Protein AF-A0A0B7AWB4-F1 (afdb_monomer_lite)

Foldseek 3Di:
DDDDDPDPQDFPFPPDPCVVVVVVPPPDDDPVCVLVVVLVVLVVVVVVDPPVVLNVQLVVLVVVLVVLVVQCVVDDDPVSNVVSVVSNVVSSVSNVVSSVVSVVVVVCVVVDVPDPPPDPDDDDDDDDDDDDDDDDDPDDCCRVPVCPDPPDDDDGDGDGD

InterPro domains:
  IPR011072 HR1 rho-binding domain [SM00742] (49-112)
  IPR012966 Anillin homology domain [PF08174] (124-161)
  IPR051364 Cytokinesis and Rho signaling-related protein [PTHR21538] (32-161)

Secondary structure (DSSP, 8-state):
-----------------HHHHHHH--S-SHHHHHHHHHHHHHHHHHTT-S-HHHHHHHHHHHHHHHHHHHHHHH--SHHHHHHHHHHHHHHHHHHHHHHHHHHHHHHHHHH-S----SSS-PPPP---------------HHHHHS-SS------------

pLDDT: mean 70.58, std 21.71, range [29.22, 95.94]

Structure (mmCIF, N/CA/C/O backbone):
data_AF-A0A0B7AWB4-F1
#
_entry.id   AF-A0A0B7AWB4-F1
#
loop_
_atom_site.group_PDB
_atom_site.id
_atom_site.type_symbol
_atom_site.label_atom_id
_atom_site.label_alt_id
_atom_site.label_comp_id
_atom_site.label_asym_id
_atom_site.label_entity_id
_atom_site.label_seq_id
_atom_site.pdbx_PDB_ins_code
_atom_site.Cartn_x
_atom_site.Cartn_y
_atom_site.Cartn_z
_atom_site.occupancy
_atom_site.B_iso_or_equiv
_atom_site.auth_seq_id
_atom_site.auth_comp_id
_atom_site.auth_asym_id
_atom_site.auth_atom_id
_atom_site.pdbx_PDB_model_num
ATOM 1 N N . MET A 1 1 ? -39.153 -10.150 -3.116 1.00 35.91 1 MET A N 1
ATOM 2 C CA . MET A 1 1 ? -37.945 -10.257 -3.964 1.00 35.91 1 MET A CA 1
ATOM 3 C C . MET A 1 1 ? -36.858 -9.360 -3.382 1.00 35.91 1 MET A C 1
ATOM 5 O O . MET A 1 1 ? -37.003 -8.144 -3.422 1.00 35.91 1 MET A O 1
ATOM 9 N N . HIS A 1 2 ? -35.840 -9.947 -2.748 1.00 29.41 2 HIS A N 1
ATOM 10 C CA . HIS A 1 2 ? -34.772 -9.224 -2.046 1.00 29.41 2 HIS A CA 1
ATOM 11 C C . HIS A 1 2 ? -33.757 -8.634 -3.037 1.00 29.41 2 HIS A C 1
ATOM 13 O O . HIS A 1 2 ? -33.179 -9.358 -3.844 1.00 29.41 2 HIS A O 1
ATOM 19 N N . LYS A 1 3 ? -33.526 -7.318 -2.960 1.00 33.28 3 LYS A N 1
ATOM 20 C CA . LYS A 1 3 ? -32.429 -6.637 -3.660 1.00 33.28 3 LYS A CA 1
ATOM 21 C C . LYS A 1 3 ? -31.112 -6.977 -2.955 1.00 33.28 3 LYS A C 1
ATOM 23 O O . LYS A 1 3 ? -30.904 -6.573 -1.815 1.00 33.28 3 LYS A O 1
ATOM 28 N N . LEU A 1 4 ? -30.235 -7.715 -3.633 1.00 32.53 4 LEU A N 1
ATOM 29 C CA . LEU A 1 4 ? -28.847 -7.916 -3.216 1.00 32.53 4 LEU A CA 1
ATOM 30 C C . LEU A 1 4 ? -28.100 -6.581 -3.318 1.00 32.53 4 LEU A C 1
ATOM 32 O O . LEU A 1 4 ? -27.961 -6.007 -4.397 1.00 32.53 4 LEU A O 1
ATOM 36 N N . LEU A 1 5 ? -27.650 -6.076 -2.172 1.00 31.27 5 LEU A N 1
ATOM 37 C CA . LEU A 1 5 ? -26.836 -4.874 -2.065 1.00 31.27 5 LEU A CA 1
ATOM 38 C C . LEU A 1 5 ? -25.405 -5.216 -2.513 1.00 31.27 5 LEU A C 1
ATOM 40 O O . LEU A 1 5 ? -24.597 -5.724 -1.737 1.00 31.27 5 LEU A O 1
ATOM 44 N N . THR A 1 6 ? -25.085 -4.972 -3.782 1.00 30.92 6 THR A N 1
ATOM 45 C CA . THR A 1 6 ? -23.719 -5.102 -4.300 1.00 30.92 6 THR A CA 1
ATOM 46 C C . THR A 1 6 ? -22.831 -4.038 -3.649 1.00 30.92 6 THR A C 1
ATOM 48 O O . THR A 1 6 ? -22.861 -2.867 -4.035 1.00 30.92 6 THR A O 1
ATOM 51 N N . ARG A 1 7 ? -22.027 -4.426 -2.649 1.00 31.92 7 ARG A N 1
ATOM 52 C CA . ARG A 1 7 ? -20.908 -3.605 -2.164 1.00 31.92 7 ARG A CA 1
ATOM 53 C C . ARG A 1 7 ? -19.958 -3.358 -3.339 1.00 31.92 7 ARG A C 1
ATOM 55 O O . ARG A 1 7 ? -19.357 -4.289 -3.867 1.00 31.92 7 ARG A O 1
ATOM 62 N N . ARG A 1 8 ? -19.837 -2.098 -3.761 1.00 31.88 8 ARG A N 1
ATOM 63 C CA . ARG A 1 8 ? -18.816 -1.661 -4.719 1.00 31.88 8 ARG A CA 1
ATOM 64 C C . ARG A 1 8 ? -17.455 -1.738 -4.030 1.00 31.88 8 ARG A C 1
ATOM 66 O O . ARG A 1 8 ? -17.106 -0.842 -3.270 1.00 31.88 8 ARG A O 1
ATOM 73 N N . ASN A 1 9 ? -16.695 -2.796 -4.300 1.00 31.77 9 ASN A N 1
ATOM 74 C CA . ASN A 1 9 ? -15.262 -2.804 -4.028 1.00 31.77 9 ASN A CA 1
ATOM 75 C C . ASN A 1 9 ? -14.616 -1.773 -4.957 1.00 31.77 9 ASN A C 1
ATOM 77 O O . ASN A 1 9 ? -14.645 -1.911 -6.181 1.00 31.77 9 ASN A O 1
ATOM 81 N N . SER A 1 10 ? -14.086 -0.701 -4.377 1.00 33.41 10 SER A N 1
ATOM 82 C CA . SER A 1 10 ? -13.361 0.330 -5.108 1.00 33.41 10 SER A CA 1
ATOM 83 C C . SER A 1 10 ? -11.988 -0.215 -5.498 1.00 33.41 10 SER A C 1
ATOM 85 O O . SER A 1 10 ? -11.048 -0.170 -4.707 1.00 33.41 10 SER A O 1
ATOM 87 N N . VAL A 1 11 ? -11.860 -0.737 -6.716 1.00 35.78 11 VAL A N 1
ATOM 88 C CA . VAL A 1 11 ? -10.552 -1.012 -7.317 1.00 35.78 11 VAL A CA 1
ATOM 89 C C . VAL A 1 11 ? -9.974 0.326 -7.771 1.00 35.78 11 VAL A C 1
ATOM 91 O O . VAL A 1 11 ? -10.435 0.914 -8.748 1.00 35.78 11 VAL A O 1
ATOM 94 N N . SER A 1 12 ? -8.982 0.843 -7.046 1.00 34.59 12 SER A N 1
ATOM 95 C CA . SER A 1 12 ? -8.241 2.032 -7.475 1.00 34.59 12 SER A CA 1
ATOM 96 C C . SER A 1 12 ? -7.184 1.613 -8.497 1.00 34.59 12 SER A C 1
ATOM 98 O O . SER A 1 12 ? -6.058 1.266 -8.147 1.00 34.59 12 SER A O 1
ATOM 100 N N . VAL A 1 13 ? -7.560 1.598 -9.779 1.00 35.50 13 VAL A N 1
ATOM 101 C CA . VAL A 1 13 ? -6.606 1.445 -10.884 1.00 35.50 13 VAL A CA 1
ATOM 102 C C . VAL A 1 13 ? -5.938 2.800 -11.112 1.00 35.50 13 VAL A C 1
ATOM 104 O O . VAL A 1 13 ? -6.407 3.612 -11.908 1.00 35.50 13 VAL A O 1
ATOM 107 N N . LYS A 1 14 ? -4.833 3.071 -10.412 1.00 41.12 14 LYS A N 1
ATOM 108 C CA . LYS A 1 14 ? -3.957 4.197 -10.765 1.00 41.12 14 LYS A CA 1
ATOM 109 C C . LYS A 1 14 ? -3.130 3.805 -11.992 1.00 41.12 14 LYS A C 1
ATOM 111 O O . LYS A 1 14 ? -2.019 3.304 -11.875 1.00 41.12 14 LYS A O 1
ATOM 116 N N . SER A 1 15 ? -3.714 3.995 -13.175 1.00 37.47 15 SER A N 1
ATOM 117 C CA . SER A 1 15 ? -2.969 4.007 -14.436 1.00 37.47 15 SER A CA 1
ATOM 118 C C . SER A 1 15 ? -2.353 5.385 -14.587 1.00 37.47 15 SER A C 1
ATOM 120 O O . SER A 1 15 ? -3.064 6.341 -14.887 1.00 37.47 15 SER A O 1
ATOM 122 N N . THR A 1 16 ? -1.056 5.523 -14.354 1.00 43.81 16 THR A N 1
ATOM 123 C CA . THR A 1 16 ? -0.414 6.832 -14.455 1.00 43.81 16 THR A CA 1
ATOM 124 C C . THR A 1 16 ? 0.953 6.718 -15.106 1.00 43.81 16 THR A C 1
ATOM 126 O O . THR A 1 16 ? 1.751 5.831 -14.799 1.00 43.81 16 THR A O 1
ATOM 129 N N . LYS A 1 17 ? 1.206 7.670 -16.007 1.00 37.50 17 LYS A N 1
ATOM 130 C CA . LYS A 1 17 ? 2.483 8.023 -16.637 1.00 37.50 17 LYS A CA 1
ATOM 131 C C . LYS A 1 17 ? 3.511 8.520 -15.591 1.00 37.50 17 LYS A C 1
ATOM 133 O O . LYS A 1 17 ? 4.125 9.565 -15.744 1.00 37.50 17 LYS A O 1
ATOM 138 N N . LEU A 1 18 ? 3.696 7.773 -14.502 1.00 44.97 18 LEU A N 1
ATOM 139 C CA . LEU A 1 18 ? 4.409 8.199 -13.288 1.00 44.97 18 LEU A CA 1
ATOM 140 C C . LEU A 1 18 ? 5.924 8.343 -13.449 1.00 44.97 18 LEU A C 1
ATOM 142 O O . LEU A 1 18 ? 6.564 8.918 -12.577 1.00 44.97 18 LEU A O 1
ATOM 146 N N . ALA A 1 19 ? 6.515 7.818 -14.522 1.00 37.75 19 ALA A N 1
ATOM 147 C CA . ALA A 1 19 ? 7.965 7.867 -14.688 1.00 37.75 19 ALA A CA 1
ATOM 148 C C . ALA A 1 19 ? 8.479 9.253 -15.132 1.00 37.75 19 ALA A C 1
ATOM 150 O O . ALA A 1 19 ? 9.621 9.588 -14.826 1.00 37.75 19 ALA A O 1
ATOM 151 N N . GLU A 1 20 ? 7.649 10.063 -15.801 1.00 35.72 20 GLU A N 1
ATOM 152 C CA . GLU A 1 20 ? 7.999 11.438 -16.203 1.00 35.72 20 GLU A CA 1
ATOM 153 C C . GLU A 1 20 ? 7.465 12.473 -15.192 1.00 35.72 20 GLU A C 1
ATOM 155 O O . GLU A 1 20 ? 8.205 13.368 -14.782 1.00 35.72 20 GLU A O 1
ATOM 160 N N . ASP A 1 21 ? 6.262 12.270 -14.641 1.00 34.53 21 ASP A N 1
ATOM 161 C CA . ASP A 1 21 ? 5.678 13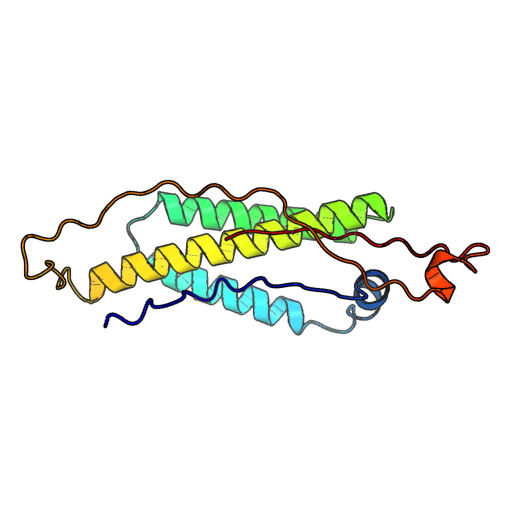.176 -13.634 1.00 34.53 21 ASP A CA 1
ATOM 162 C C . ASP A 1 21 ? 6.424 13.174 -12.284 1.00 34.53 21 ASP A C 1
ATOM 164 O O . ASP A 1 21 ? 6.422 14.180 -11.571 1.00 34.53 21 ASP A O 1
ATOM 168 N N . ALA A 1 22 ? 7.138 12.093 -11.942 1.00 40.59 22 ALA A N 1
ATOM 169 C CA . ALA A 1 22 ? 7.962 12.035 -10.729 1.00 40.59 22 ALA A CA 1
ATOM 170 C C . ALA A 1 22 ? 9.189 12.971 -10.770 1.00 40.59 22 ALA A C 1
ATOM 172 O O . ALA A 1 22 ? 9.796 13.221 -9.731 1.00 40.59 22 ALA A O 1
ATOM 173 N N . ARG A 1 23 ? 9.557 13.499 -11.948 1.00 39.16 23 ARG A N 1
ATOM 174 C CA . ARG A 1 23 ? 10.606 14.523 -12.101 1.00 39.16 23 ARG A CA 1
ATOM 175 C C . ARG A 1 23 ? 10.051 15.927 -12.351 1.00 39.16 23 ARG A C 1
ATOM 177 O O . ARG A 1 23 ? 10.762 16.887 -12.086 1.00 39.16 23 ARG A O 1
ATOM 184 N N . GLN A 1 24 ? 8.807 16.066 -12.824 1.00 35.19 24 GLN A N 1
ATOM 185 C CA . GLN A 1 24 ? 8.158 17.374 -13.005 1.00 35.19 24 GLN A CA 1
ATOM 186 C C . GLN A 1 24 ? 7.457 17.892 -11.734 1.00 35.19 24 GLN A C 1
ATOM 188 O O . GLN A 1 24 ? 7.301 19.100 -11.575 1.00 35.19 24 GLN A O 1
ATOM 193 N N . SER A 1 25 ? 7.082 17.017 -10.795 1.00 36.69 25 SER A N 1
ATOM 194 C CA . SER A 1 25 ? 6.509 17.399 -9.494 1.00 36.69 25 SER A CA 1
ATOM 195 C C . SER A 1 25 ? 7.583 17.676 -8.427 1.00 36.69 25 SER A C 1
ATOM 197 O O . SER A 1 25 ? 7.426 17.315 -7.263 1.00 36.69 25 SER A O 1
ATOM 199 N N . THR A 1 26 ? 8.694 18.309 -8.808 1.00 39.41 26 THR A N 1
ATOM 200 C CA . THR A 1 26 ? 9.679 18.878 -7.869 1.00 39.41 26 THR A CA 1
ATOM 201 C C . THR A 1 26 ? 9.630 20.405 -7.843 1.00 39.41 26 THR A C 1
ATOM 203 O O . THR A 1 26 ? 10.590 21.043 -7.424 1.00 39.41 26 THR A O 1
ATOM 206 N N . ASN A 1 27 ? 8.509 20.998 -8.262 1.00 29.22 27 ASN A N 1
ATOM 207 C CA . ASN A 1 27 ? 8.206 22.399 -7.992 1.00 29.22 27 ASN A CA 1
ATOM 208 C C . ASN A 1 27 ? 7.207 22.500 -6.831 1.00 29.22 27 ASN A C 1
ATOM 210 O O . ASN A 1 27 ? 5.997 22.459 -7.032 1.00 29.22 27 ASN A O 1
ATOM 214 N N . GLY A 1 28 ? 7.765 22.650 -5.628 1.00 35.50 28 GLY A N 1
ATOM 215 C CA . GLY A 1 28 ? 7.180 23.433 -4.537 1.00 35.50 28 GLY A CA 1
ATOM 216 C C . GLY A 1 28 ? 6.066 22.777 -3.723 1.00 35.50 28 GLY A C 1
ATOM 217 O O . GLY A 1 28 ? 4.887 22.973 -4.013 1.00 35.50 28 GLY A O 1
ATOM 218 N N . ASP A 1 29 ? 6.478 22.084 -2.657 1.00 42.12 29 ASP A N 1
ATOM 219 C CA . ASP A 1 29 ? 5.938 22.088 -1.281 1.00 42.12 29 ASP A CA 1
ATOM 220 C C . ASP A 1 29 ? 4.462 21.742 -0.999 1.00 42.12 29 ASP A C 1
ATOM 222 O O . ASP A 1 29 ? 4.128 21.324 0.101 1.00 42.12 29 ASP A O 1
ATOM 226 N N . SER A 1 30 ? 3.548 21.829 -1.952 1.00 33.56 30 SER A N 1
ATOM 227 C CA . SER A 1 30 ? 2.104 21.788 -1.686 1.00 33.56 30 SER A CA 1
ATOM 228 C C . SER A 1 30 ? 1.527 20.374 -1.512 1.00 33.56 30 SER A C 1
ATOM 230 O O . SER A 1 30 ? 0.563 20.190 -0.767 1.00 33.56 30 SER A O 1
ATOM 232 N N . CYS A 1 31 ? 2.120 19.356 -2.148 1.00 41.69 31 CYS A N 1
ATOM 233 C CA . CYS A 1 31 ? 1.611 17.977 -2.104 1.00 41.69 31 CYS A CA 1
ATOM 234 C C . CYS A 1 31 ? 2.073 17.191 -0.862 1.00 41.69 31 CYS A C 1
ATOM 236 O O . CYS A 1 31 ? 1.315 16.371 -0.347 1.00 41.69 31 CYS A O 1
ATOM 238 N N . SER A 1 32 ? 3.281 17.451 -0.348 1.00 47.72 32 SER A N 1
ATOM 239 C CA . SER A 1 32 ? 3.768 16.855 0.906 1.00 47.72 32 SER A CA 1
ATOM 240 C C . SER A 1 32 ? 3.049 17.448 2.114 1.00 47.72 32 SER A C 1
ATOM 242 O O . SER A 1 32 ? 2.586 16.700 2.969 1.00 47.72 32 SER A O 1
ATOM 244 N N . ILE A 1 33 ? 2.845 18.773 2.129 1.00 46.09 33 ILE A N 1
ATOM 245 C CA . ILE A 1 33 ? 2.159 19.478 3.221 1.00 46.09 33 ILE A CA 1
ATOM 246 C C . ILE A 1 33 ? 0.733 18.952 3.417 1.00 46.09 33 ILE A C 1
ATOM 248 O O . ILE A 1 33 ? 0.311 18.778 4.553 1.00 46.09 33 ILE A O 1
ATOM 252 N N . LEU A 1 34 ? -0.019 18.645 2.354 1.00 46.50 34 LEU A N 1
ATOM 253 C CA . LEU A 1 34 ? -1.394 18.147 2.495 1.00 46.50 34 LEU A CA 1
ATOM 254 C C . LEU A 1 34 ? -1.459 16.710 3.052 1.00 46.50 34 LEU A C 1
ATOM 256 O O . LEU A 1 34 ? -2.344 16.393 3.851 1.00 46.50 34 LEU A O 1
ATOM 260 N N . GLU A 1 35 ? -0.520 15.842 2.659 1.00 52.78 35 GLU A N 1
ATOM 261 C CA . GLU A 1 35 ? -0.398 14.485 3.211 1.00 52.78 35 GLU A CA 1
ATOM 262 C C . GLU A 1 35 ? 0.096 14.510 4.664 1.00 52.78 35 GLU A C 1
ATOM 264 O O . GLU A 1 35 ? -0.415 13.765 5.501 1.00 52.78 35 GLU A O 1
ATOM 269 N N . ASP A 1 36 ? 1.028 15.406 4.983 1.00 56.34 36 ASP A N 1
ATOM 270 C CA . ASP A 1 36 ? 1.593 15.562 6.323 1.00 56.34 36 ASP A CA 1
ATOM 271 C C . ASP A 1 36 ? 0.608 16.249 7.283 1.00 56.34 36 ASP A C 1
ATOM 273 O O . ASP A 1 36 ? 0.494 15.837 8.438 1.00 56.34 36 ASP A O 1
ATOM 277 N N . MET A 1 37 ? -0.196 17.207 6.803 1.00 55.75 37 MET A N 1
ATOM 278 C CA . MET A 1 37 ? -1.326 17.783 7.543 1.00 55.75 37 MET A CA 1
ATOM 279 C C . MET A 1 37 ? -2.394 16.726 7.828 1.00 55.75 37 MET A C 1
ATOM 281 O O . MET A 1 37 ? -2.878 16.647 8.956 1.00 55.75 37 MET A O 1
ATOM 285 N N . ASN A 1 38 ? -2.723 15.864 6.857 1.00 59.50 38 ASN A N 1
ATOM 286 C CA . ASN A 1 38 ? -3.604 14.721 7.103 1.00 59.50 38 ASN A CA 1
ATOM 287 C C . ASN A 1 38 ? -3.010 13.786 8.162 1.00 59.50 38 ASN A C 1
ATOM 289 O O . ASN A 1 38 ? -3.717 13.407 9.086 1.00 59.50 38 ASN A O 1
ATOM 293 N N . ILE A 1 39 ? -1.718 13.457 8.103 1.00 60.84 39 ILE A N 1
ATOM 294 C CA . ILE A 1 39 ? -1.072 12.602 9.112 1.00 60.84 39 ILE A CA 1
ATOM 295 C C . ILE A 1 39 ? -1.097 13.244 10.504 1.00 60.84 39 ILE A C 1
ATOM 297 O O . ILE A 1 39 ? -1.405 12.550 11.471 1.00 60.84 39 ILE A O 1
ATOM 301 N N . PHE A 1 40 ? -0.838 14.548 10.626 1.00 62.16 40 PHE A N 1
ATOM 302 C CA . PHE A 1 40 ? -0.897 15.263 11.906 1.00 62.16 40 PHE A CA 1
ATOM 303 C C . PHE A 1 40 ? -2.314 15.312 12.488 1.00 62.16 40 PHE A C 1
ATOM 305 O O . PHE A 1 40 ? -2.503 14.961 13.655 1.00 62.16 40 PHE A O 1
ATOM 312 N N . TYR A 1 41 ? -3.321 15.665 11.681 1.00 60.62 41 TYR A N 1
ATOM 313 C CA . TYR A 1 41 ? -4.726 15.618 12.101 1.00 60.62 41 TYR A CA 1
ATOM 314 C C . TYR A 1 41 ? -5.149 14.200 12.501 1.00 60.62 41 TYR A C 1
ATOM 316 O O . TYR A 1 41 ? -5.848 14.009 13.498 1.00 60.62 41 TYR A O 1
ATOM 324 N N . LEU A 1 42 ? -4.683 13.187 11.770 1.00 57.12 42 LEU A N 1
ATOM 325 C CA . LEU A 1 42 ? -4.979 11.788 12.056 1.00 57.12 42 LEU A CA 1
ATOM 326 C C . LEU A 1 42 ? -4.286 11.296 13.337 1.00 57.12 42 LEU A C 1
ATOM 328 O O . LEU A 1 42 ? -4.919 10.584 14.111 1.00 57.12 42 LEU A O 1
ATOM 332 N N . ARG A 1 43 ? -3.048 11.729 13.622 1.00 60.47 43 ARG A N 1
ATOM 333 C CA . ARG A 1 43 ? -2.321 11.440 14.875 1.00 60.47 43 ARG A CA 1
ATOM 334 C C . ARG A 1 43 ? -3.000 12.087 16.086 1.00 60.47 43 ARG A C 1
ATOM 336 O O . ARG A 1 43 ? -3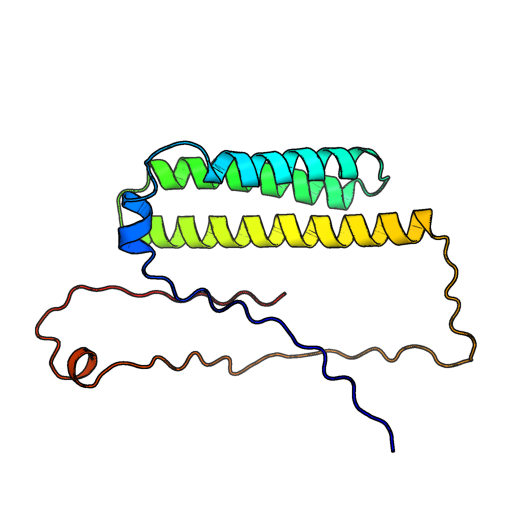.132 11.454 17.128 1.00 60.47 43 ARG A O 1
ATOM 343 N N . GLN A 1 44 ? -3.514 13.307 15.927 1.00 61.84 44 GLN A N 1
ATOM 344 C CA . GLN A 1 44 ? -4.258 14.014 16.973 1.00 61.84 44 GLN A CA 1
ATOM 345 C C . GLN A 1 44 ? -5.592 13.324 17.316 1.00 61.84 44 GLN A C 1
ATOM 347 O O . GLN A 1 44 ? -5.980 13.278 18.483 1.00 61.84 44 GLN A O 1
ATOM 352 N N . LEU A 1 45 ? -6.284 12.737 16.329 1.00 55.88 45 LEU A N 1
ATOM 353 C CA . LEU A 1 45 ? -7.484 11.917 16.565 1.00 55.88 45 LEU A CA 1
ATOM 354 C C . LEU A 1 45 ? -7.170 10.609 17.305 1.00 55.88 45 LEU A C 1
ATOM 356 O O . LEU A 1 45 ? -8.015 10.103 18.053 1.00 55.88 45 LEU A O 1
ATOM 360 N N . ALA A 1 46 ? -5.966 10.095 17.073 1.00 53.72 46 ALA A N 1
ATOM 361 C CA . ALA A 1 46 ? -5.429 8.840 17.563 1.00 53.72 46 ALA A CA 1
ATOM 362 C C . ALA A 1 46 ? -5.037 8.868 19.049 1.00 53.72 46 ALA A C 1
ATOM 364 O O . ALA A 1 46 ? -5.294 7.908 19.776 1.00 53.72 46 ALA A O 1
ATOM 365 N N . SER A 1 47 ? -4.509 9.998 19.521 1.00 56.44 47 SER A N 1
ATOM 366 C CA . SER A 1 47 ? -4.055 10.192 20.905 1.00 56.44 47 SER A CA 1
ATOM 367 C C . SER A 1 47 ? -5.136 10.019 21.983 1.00 56.44 47 SER A C 1
ATOM 369 O O . SER A 1 47 ? -4.801 9.963 23.161 1.00 56.44 47 SER A O 1
ATOM 371 N N . SER A 1 48 ? -6.424 9.935 21.622 1.00 55.28 48 SER A N 1
ATOM 372 C CA . SER A 1 48 ? -7.525 9.771 22.586 1.00 55.28 48 SER A CA 1
ATOM 373 C C . SER A 1 48 ? -8.048 8.333 22.722 1.00 55.28 48 SER A C 1
ATOM 375 O O . SER A 1 48 ? -9.097 8.150 23.336 1.00 55.28 48 SER A O 1
ATOM 377 N N . VAL A 1 49 ? -7.393 7.330 22.123 1.00 56.75 49 VAL A N 1
ATOM 378 C CA . VAL A 1 49 ? -7.907 5.947 22.056 1.00 56.75 49 VAL A CA 1
ATOM 379 C C . VAL A 1 49 ? -7.008 4.990 22.847 1.00 56.75 49 VAL A C 1
ATOM 381 O O . VAL A 1 49 ? -5.788 5.028 22.715 1.00 56.75 49 VAL A O 1
ATOM 384 N N . LYS A 1 50 ? -7.609 4.077 23.625 1.00 61.50 50 LYS A N 1
ATOM 385 C CA . LYS A 1 50 ? -6.907 3.004 24.367 1.00 61.50 50 LYS A CA 1
ATOM 386 C C . LYS A 1 50 ? -6.322 1.898 23.471 1.00 61.50 50 LYS A C 1
ATOM 388 O O . LYS A 1 50 ? -5.669 0.986 23.973 1.00 61.50 50 LYS A O 1
ATOM 393 N N . ASP A 1 51 ? -6.532 1.964 22.156 1.00 70.50 51 ASP A N 1
ATOM 394 C CA . ASP A 1 51 ? -6.047 0.974 21.188 1.00 70.50 51 ASP A CA 1
ATOM 395 C C . ASP A 1 51 ? -4.561 1.171 20.857 1.00 70.50 51 ASP A C 1
ATOM 397 O O . ASP A 1 51 ? -4.156 1.488 19.733 1.00 70.50 51 ASP A O 1
ATOM 401 N N . HIS A 1 52 ? -3.718 0.957 21.870 1.00 77.75 52 HIS A N 1
ATOM 402 C CA . HIS A 1 52 ? -2.263 1.090 21.787 1.00 77.75 52 HIS A CA 1
ATOM 403 C C . HIS A 1 52 ? -1.646 0.228 20.674 1.00 77.75 52 HIS A C 1
ATOM 405 O O . HIS A 1 52 ? -0.638 0.609 20.083 1.00 77.75 52 HIS A O 1
ATOM 411 N N . VAL A 1 53 ? -2.268 -0.907 20.334 1.00 87.31 53 VAL A N 1
ATOM 412 C CA . VAL A 1 53 ? -1.794 -1.795 19.263 1.00 87.31 53 VAL A CA 1
ATOM 413 C C . VAL A 1 53 ? -1.950 -1.147 17.887 1.00 87.31 53 VAL A C 1
ATOM 415 O O . VAL A 1 53 ? -1.025 -1.198 17.074 1.00 87.31 53 VAL A O 1
ATOM 418 N N . LEU A 1 54 ? -3.106 -0.537 17.603 1.00 86.31 54 LEU A N 1
ATOM 419 C CA . LEU A 1 54 ? -3.367 0.080 16.302 1.00 86.31 54 LEU A CA 1
ATOM 420 C C . LEU A 1 54 ? -2.581 1.386 16.144 1.00 86.31 54 LEU A C 1
ATOM 422 O O . LEU A 1 54 ? -2.020 1.626 15.075 1.00 86.31 54 LEU A O 1
ATOM 426 N N . GLN A 1 55 ? -2.439 2.153 17.231 1.00 84.94 55 GLN A N 1
ATOM 427 C CA . GLN A 1 55 ? -1.541 3.312 17.289 1.00 84.94 55 GLN A CA 1
ATOM 428 C C . GLN A 1 55 ? -0.096 2.948 16.972 1.00 84.94 55 GLN A C 1
ATOM 430 O O . GLN A 1 55 ? 0.528 3.552 16.104 1.00 84.94 55 GLN A O 1
ATOM 435 N N . HIS A 1 56 ? 0.427 1.903 17.613 1.00 91.00 56 HIS A N 1
ATOM 436 C CA . HIS A 1 56 ? 1.795 1.467 17.375 1.00 91.00 56 HIS A CA 1
ATOM 437 C C . HIS A 1 56 ? 2.014 1.025 15.917 1.00 91.00 56 HIS A C 1
ATOM 439 O O . HIS A 1 56 ? 3.054 1.316 15.327 1.00 91.00 56 HIS A O 1
ATOM 445 N N . LYS A 1 57 ? 1.026 0.355 15.300 1.00 92.81 57 LYS A N 1
ATOM 446 C CA . LYS A 1 57 ? 1.073 -0.004 13.869 1.00 92.81 57 LYS A CA 1
ATOM 447 C C . LYS A 1 57 ? 1.111 1.231 12.968 1.00 92.81 57 LYS A C 1
ATOM 449 O O . LYS A 1 57 ? 1.882 1.252 12.012 1.00 92.81 57 LYS A O 1
ATOM 454 N N . ILE A 1 58 ? 0.313 2.250 13.277 1.00 90.50 58 ILE A N 1
ATOM 455 C CA . ILE A 1 58 ? 0.314 3.535 12.571 1.00 90.50 58 ILE A CA 1
ATOM 456 C C . ILE A 1 58 ? 1.681 4.212 12.684 1.00 90.50 58 ILE A C 1
ATOM 458 O O . ILE A 1 58 ? 2.273 4.561 11.666 1.00 90.50 58 ILE A O 1
ATOM 462 N N . ASP A 1 59 ? 2.197 4.372 13.902 1.00 90.94 59 ASP A N 1
ATOM 463 C CA . ASP A 1 59 ? 3.472 5.048 14.149 1.00 90.94 59 ASP A CA 1
ATOM 464 C C . ASP A 1 59 ? 4.637 4.331 13.464 1.00 90.94 59 ASP A C 1
ATOM 466 O O . ASP A 1 59 ? 5.531 4.973 12.906 1.00 90.94 59 ASP A O 1
ATOM 470 N N . HIS A 1 60 ? 4.618 2.996 13.475 1.00 94.25 60 HIS A N 1
ATOM 471 C CA . HIS A 1 60 ? 5.578 2.188 12.738 1.00 94.25 60 HIS A CA 1
ATOM 472 C C . HIS A 1 60 ? 5.498 2.462 11.230 1.00 94.25 60 HIS A C 1
ATOM 474 O O . HIS A 1 60 ? 6.520 2.743 10.609 1.00 94.25 60 HIS A O 1
ATOM 480 N N . GLU A 1 61 ? 4.304 2.436 10.632 1.00 94.38 61 GLU A N 1
ATOM 481 C CA . GLU A 1 61 ? 4.146 2.712 9.199 1.00 94.38 61 GLU A CA 1
ATOM 482 C C . GLU A 1 61 ? 4.522 4.157 8.826 1.00 94.38 61 GLU A C 1
ATOM 484 O O . GLU A 1 61 ? 5.115 4.368 7.773 1.00 94.38 61 GLU A O 1
ATOM 489 N N . ILE A 1 62 ? 4.276 5.150 9.688 1.00 91.75 62 ILE A N 1
ATOM 490 C CA . ILE A 1 62 ? 4.741 6.533 9.469 1.00 91.75 62 ILE A CA 1
ATOM 491 C C . ILE A 1 62 ? 6.274 6.575 9.404 1.00 91.75 62 ILE A C 1
ATOM 493 O O . ILE A 1 62 ? 6.837 7.113 8.450 1.00 91.75 62 ILE A O 1
ATOM 497 N N . LYS A 1 63 ? 6.963 5.935 10.357 1.00 94.31 63 LYS A N 1
ATOM 498 C CA . LYS A 1 63 ? 8.434 5.844 10.344 1.00 94.31 63 LYS A CA 1
ATOM 499 C C . LYS A 1 63 ? 8.951 5.108 9.104 1.00 94.31 63 LYS A C 1
ATOM 501 O O . LYS A 1 63 ? 9.955 5.516 8.518 1.00 94.31 63 LYS A O 1
ATOM 506 N N . MET A 1 64 ? 8.255 4.054 8.668 1.00 95.81 64 MET A N 1
ATOM 507 C CA . MET A 1 64 ? 8.579 3.353 7.422 1.00 95.81 64 MET A CA 1
ATOM 508 C C . MET A 1 64 ? 8.420 4.272 6.206 1.00 95.81 64 MET A C 1
ATOM 510 O O . MET A 1 64 ? 9.329 4.325 5.380 1.00 95.81 6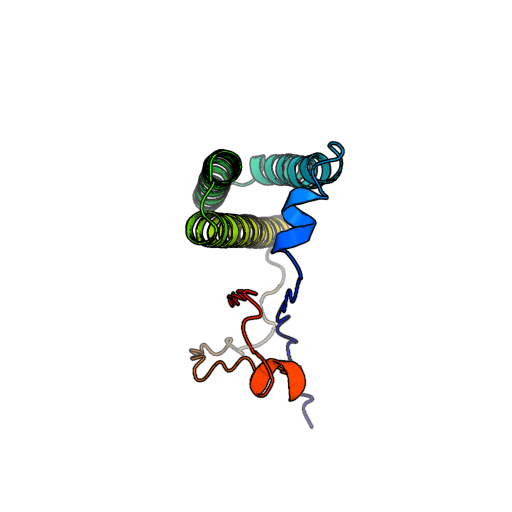4 MET A O 1
ATOM 514 N N . ARG A 1 65 ? 7.327 5.045 6.116 1.00 94.62 65 ARG A N 1
ATOM 515 C CA . ARG A 1 65 ? 7.082 6.025 5.040 1.00 94.62 65 ARG A CA 1
ATOM 516 C C . ARG A 1 65 ? 8.237 7.012 4.928 1.00 94.62 65 ARG A C 1
ATOM 518 O O . ARG A 1 65 ? 8.748 7.223 3.834 1.00 94.62 65 ARG A O 1
ATOM 525 N N . GLU A 1 66 ? 8.679 7.570 6.052 1.00 92.62 66 GLU A N 1
ATOM 526 C CA . GLU A 1 66 ? 9.806 8.507 6.100 1.00 92.62 66 GLU A CA 1
ATOM 527 C C . GLU A 1 66 ? 11.116 7.869 5.612 1.00 92.62 66 GLU A C 1
ATOM 529 O O . GLU A 1 66 ? 11.863 8.474 4.840 1.00 92.62 66 GLU A O 1
ATOM 534 N N . GLY A 1 67 ? 11.402 6.633 6.037 1.00 94.56 67 GLY A N 1
ATOM 535 C CA . GLY A 1 67 ? 12.570 5.882 5.573 1.00 94.56 67 GLY A CA 1
ATOM 536 C C . GLY A 1 67 ? 12.533 5.609 4.068 1.00 94.56 67 GLY A C 1
ATOM 537 O O . GLY A 1 67 ? 13.528 5.818 3.374 1.00 94.56 67 GLY A O 1
ATOM 538 N N . ILE A 1 68 ? 11.371 5.206 3.553 1.00 95.94 68 ILE A N 1
ATOM 539 C CA . ILE A 1 68 ? 11.144 4.945 2.128 1.00 95.94 68 ILE A CA 1
ATOM 540 C C . ILE A 1 68 ? 11.261 6.240 1.314 1.00 95.94 68 ILE A C 1
ATOM 542 O O . ILE A 1 68 ? 11.886 6.230 0.258 1.00 95.94 68 ILE A O 1
ATOM 546 N N . ALA A 1 69 ? 10.731 7.361 1.808 1.00 91.69 69 ALA A N 1
ATOM 547 C CA . ALA A 1 69 ? 10.854 8.661 1.151 1.00 91.69 69 ALA A CA 1
ATOM 548 C C . ALA A 1 69 ? 12.327 9.082 1.013 1.00 91.69 69 ALA A C 1
ATOM 550 O O . ALA A 1 69 ? 12.758 9.489 -0.066 1.00 91.69 69 ALA A O 1
ATOM 551 N N . ARG A 1 70 ? 13.136 8.892 2.065 1.00 94.19 70 ARG A N 1
ATOM 552 C CA . ARG A 1 70 ? 14.592 9.110 1.995 1.00 94.19 70 ARG A CA 1
ATOM 553 C C . ARG A 1 70 ? 15.272 8.187 0.989 1.00 94.19 70 ARG A C 1
ATOM 555 O O . ARG A 1 70 ? 16.103 8.649 0.2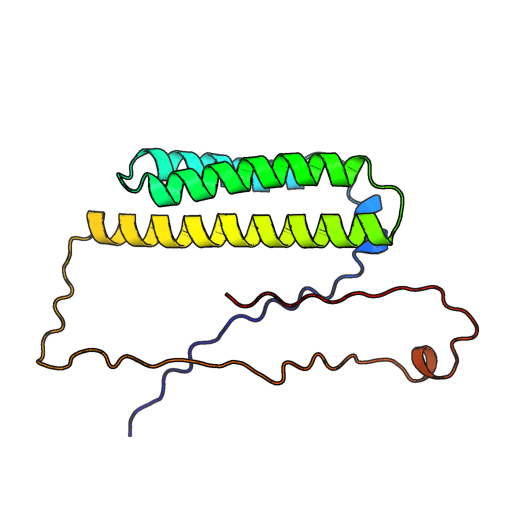10 1.00 94.19 70 ARG A O 1
ATOM 562 N N . LEU A 1 71 ? 14.893 6.909 0.964 1.00 95.19 71 LEU A N 1
ATOM 563 C CA . LEU A 1 71 ? 15.412 5.947 -0.007 1.00 95.19 71 LEU A CA 1
ATOM 564 C C . LEU A 1 71 ? 15.040 6.327 -1.451 1.00 95.19 71 LEU A C 1
ATOM 566 O O . LEU A 1 71 ? 15.851 6.158 -2.361 1.00 95.19 71 LEU A O 1
ATOM 570 N N . LEU A 1 72 ? 13.844 6.879 -1.668 1.00 93.12 72 LEU A N 1
ATOM 571 C CA . LEU A 1 72 ? 13.373 7.303 -2.987 1.00 93.12 72 LEU A CA 1
ATOM 572 C C . LEU A 1 72 ? 14.219 8.453 -3.530 1.00 93.12 72 LEU A C 1
ATOM 574 O O . LEU A 1 72 ? 14.627 8.405 -4.687 1.00 93.12 72 LEU A O 1
ATOM 578 N N . MET A 1 73 ? 14.549 9.428 -2.680 1.00 92.56 73 MET A N 1
ATOM 579 C CA . MET A 1 73 ? 15.394 10.566 -3.058 1.00 92.56 73 MET A CA 1
ATOM 580 C C . MET A 1 73 ? 16.797 10.145 -3.514 1.00 92.56 73 MET A C 1
ATOM 582 O O . MET A 1 73 ? 17.365 10.765 -4.409 1.00 92.56 73 MET A O 1
ATOM 586 N N . VAL A 1 74 ? 17.367 9.092 -2.918 1.00 95.31 74 VAL A N 1
ATOM 587 C CA . VAL A 1 74 ? 18.719 8.610 -3.265 1.00 95.31 74 VAL A CA 1
ATOM 588 C C . VAL A 1 74 ? 18.726 7.554 -4.375 1.00 95.31 74 VAL A C 1
ATOM 590 O O . VAL A 1 74 ? 19.794 7.188 -4.871 1.00 95.31 74 VAL A O 1
ATOM 593 N N . SER A 1 75 ? 17.556 7.053 -4.780 1.00 92.31 75 SER A N 1
ATOM 594 C CA . SER A 1 75 ? 17.432 5.997 -5.786 1.00 92.31 75 SER A CA 1
ATOM 595 C C . SER A 1 75 ? 17.728 6.531 -7.188 1.00 92.31 75 SER A C 1
ATOM 597 O O . SER A 1 75 ? 17.092 7.466 -7.663 1.00 92.31 75 SER A O 1
ATOM 599 N N . LYS A 1 76 ? 18.683 5.903 -7.886 1.00 91.56 76 LYS A N 1
ATOM 600 C CA . LYS A 1 76 ? 19.113 6.319 -9.239 1.00 91.56 76 LYS A CA 1
ATOM 601 C C . LYS A 1 76 ? 18.676 5.350 -10.333 1.00 91.56 76 LYS A C 1
ATOM 603 O O . LYS A 1 76 ? 18.479 5.752 -11.478 1.00 91.56 76 LYS A O 1
ATOM 608 N N . HIS A 1 77 ? 18.531 4.071 -9.992 1.00 91.88 77 HIS A N 1
ATOM 609 C CA . HIS A 1 77 ? 18.210 3.031 -10.962 1.00 91.88 77 HIS A CA 1
ATOM 610 C C . HIS A 1 77 ? 16.691 2.855 -11.106 1.00 91.88 77 HIS A C 1
ATOM 612 O O . HIS A 1 77 ? 16.007 2.725 -10.090 1.00 91.88 77 HIS A O 1
ATOM 618 N N . PRO A 1 78 ? 16.148 2.752 -12.335 1.00 88.12 78 PRO A N 1
ATOM 619 C CA . PRO A 1 78 ? 14.703 2.637 -12.554 1.00 88.12 78 PRO A CA 1
ATOM 620 C C . PRO A 1 78 ? 14.031 1.481 -11.799 1.00 88.12 78 PRO A C 1
ATOM 622 O O . PRO A 1 78 ? 12.933 1.645 -11.281 1.00 88.12 78 PRO A O 1
ATOM 625 N N . ALA A 1 79 ? 14.700 0.328 -11.687 1.00 89.06 79 ALA A N 1
ATOM 626 C CA . ALA A 1 79 ? 14.178 -0.820 -10.940 1.00 89.06 79 ALA A CA 1
ATOM 627 C C . ALA A 1 79 ? 14.096 -0.554 -9.425 1.00 89.06 79 ALA A C 1
ATOM 629 O O . ALA A 1 79 ? 13.136 -0.960 -8.779 1.00 89.06 79 ALA A O 1
ATOM 630 N N . GLN A 1 80 ? 15.073 0.169 -8.867 1.00 92.69 80 GLN A N 1
ATOM 631 C CA . GLN A 1 80 ? 15.061 0.563 -7.456 1.00 92.69 80 GLN A CA 1
ATOM 632 C C . GLN A 1 80 ? 13.953 1.581 -7.197 1.00 92.69 80 GLN A C 1
ATOM 634 O O . GLN A 1 80 ? 13.145 1.384 -6.299 1.00 92.69 80 GLN A O 1
ATOM 639 N N . ILE A 1 81 ? 13.864 2.623 -8.030 1.00 92.75 81 ILE A N 1
ATOM 640 C CA . ILE A 1 81 ? 12.819 3.652 -7.927 1.00 92.75 81 ILE A CA 1
ATOM 641 C C . ILE A 1 81 ? 11.432 3.005 -7.948 1.00 92.75 81 ILE A C 1
ATOM 643 O O . ILE A 1 81 ? 10.575 3.359 -7.140 1.00 92.75 81 ILE A O 1
ATOM 647 N N . LEU A 1 82 ? 11.221 2.030 -8.834 1.00 92.44 82 LEU A N 1
ATOM 648 C CA . LEU A 1 82 ? 9.962 1.306 -8.946 1.00 92.44 82 LEU A CA 1
ATOM 649 C C . LEU A 1 82 ? 9.586 0.577 -7.647 1.00 92.44 82 LEU A C 1
ATOM 651 O O . LEU A 1 82 ? 8.480 0.755 -7.137 1.00 92.44 82 LEU A O 1
ATOM 655 N N . GLU A 1 83 ? 10.506 -0.215 -7.099 1.00 93.69 83 GLU A N 1
ATOM 656 C CA . GLU A 1 83 ? 10.284 -0.963 -5.858 1.00 93.69 83 GLU A CA 1
ATOM 657 C C . GLU A 1 83 ? 10.058 -0.036 -4.660 1.00 93.69 83 GLU A C 1
ATOM 659 O O . GLU A 1 83 ? 9.146 -0.249 -3.858 1.00 93.69 83 GLU A O 1
ATOM 664 N N . VAL A 1 84 ? 10.835 1.043 -4.568 1.00 95.81 84 VAL A N 1
ATOM 665 C CA . VAL A 1 84 ? 10.698 2.039 -3.503 1.00 95.81 84 VAL A CA 1
ATOM 666 C C . VAL A 1 84 ? 9.351 2.758 -3.604 1.00 95.81 84 VAL A C 1
ATOM 668 O O . VAL A 1 84 ? 8.661 2.914 -2.598 1.00 95.81 84 VAL A O 1
ATOM 671 N N . THR A 1 85 ? 8.918 3.116 -4.815 1.00 92.94 85 THR A N 1
ATOM 672 C CA . THR A 1 85 ? 7.611 3.749 -5.057 1.00 92.94 85 THR A CA 1
ATOM 673 C C . THR A 1 85 ? 6.455 2.809 -4.711 1.00 92.94 85 THR A C 1
ATOM 675 O O . THR A 1 85 ? 5.491 3.227 -4.067 1.00 92.94 85 THR A O 1
ATOM 678 N N . LYS A 1 86 ? 6.553 1.521 -5.075 1.00 94.25 86 LYS A N 1
ATOM 679 C CA . LYS A 1 86 ? 5.579 0.489 -4.681 1.00 94.25 86 LYS A CA 1
ATOM 680 C C . LYS A 1 86 ? 5.453 0.408 -3.160 1.00 94.25 86 LYS A C 1
ATOM 682 O O . LYS A 1 86 ? 4.341 0.383 -2.633 1.00 94.25 86 LYS A O 1
ATOM 687 N N . ASN A 1 87 ? 6.583 0.397 -2.456 1.00 94.69 87 ASN A N 1
ATOM 688 C CA . ASN A 1 87 ? 6.605 0.340 -0.997 1.00 94.69 87 ASN A CA 1
ATOM 689 C C . ASN A 1 87 ? 6.008 1.606 -0.371 1.00 94.69 87 ASN A C 1
ATOM 691 O O . ASN A 1 87 ? 5.213 1.492 0.560 1.00 94.69 87 ASN A O 1
ATOM 695 N N . LEU A 1 88 ? 6.303 2.789 -0.923 1.00 93.44 88 LEU A N 1
ATOM 696 C CA . LEU A 1 88 ? 5.732 4.058 -0.465 1.00 93.44 88 LEU A CA 1
ATOM 697 C C . LEU A 1 88 ? 4.203 4.050 -0.578 1.00 93.44 88 LEU A C 1
ATOM 699 O O . LEU A 1 88 ? 3.499 4.350 0.386 1.00 93.44 88 LEU A O 1
ATOM 703 N N . LEU A 1 89 ? 3.684 3.627 -1.735 1.00 91.69 89 LEU A N 1
ATOM 704 C CA . LEU A 1 89 ? 2.247 3.484 -1.961 1.00 91.69 89 LEU A CA 1
ATOM 705 C C . LEU A 1 89 ? 1.621 2.472 -0.991 1.00 91.69 89 LEU A C 1
ATOM 707 O O . LEU A 1 89 ? 0.572 2.745 -0.407 1.00 91.69 89 LEU A O 1
ATOM 711 N N . SER A 1 90 ? 2.264 1.317 -0.799 1.00 92.62 90 SER A N 1
ATOM 712 C CA . SER A 1 90 ? 1.778 0.281 0.112 1.00 92.62 90 SER A CA 1
ATOM 713 C C . SER A 1 90 ? 1.702 0.777 1.555 1.00 92.62 90 SER A C 1
ATOM 715 O O . SER A 1 90 ? 0.709 0.506 2.228 1.00 92.62 90 SER A O 1
ATOM 717 N N . THR A 1 91 ? 2.720 1.491 2.038 1.00 93.44 91 THR A N 1
ATOM 718 C CA . THR A 1 91 ? 2.730 2.051 3.395 1.00 93.44 91 THR A CA 1
ATOM 719 C C . THR A 1 91 ? 1.659 3.129 3.556 1.00 93.44 91 THR A C 1
ATOM 721 O O . THR A 1 91 ? 0.910 3.083 4.529 1.00 93.44 91 THR A O 1
ATOM 724 N N . ASN A 1 92 ? 1.474 4.017 2.572 1.00 90.25 92 ASN A N 1
ATOM 725 C CA . ASN A 1 92 ? 0.386 5.003 2.603 1.00 90.25 92 ASN A CA 1
ATOM 726 C C . ASN A 1 92 ? -0.991 4.327 2.735 1.00 90.25 92 ASN A C 1
ATOM 728 O O . ASN A 1 92 ? -1.810 4.729 3.562 1.00 90.25 92 ASN A O 1
ATOM 732 N N . ILE A 1 93 ? -1.240 3.259 1.970 1.00 90.12 93 ILE A N 1
ATOM 733 C CA . ILE A 1 93 ? -2.502 2.507 2.049 1.00 90.12 93 ILE A CA 1
ATOM 734 C C . ILE A 1 93 ? -2.680 1.853 3.426 1.00 90.12 93 ILE A C 1
ATOM 736 O O . ILE A 1 93 ? -3.790 1.867 3.961 1.00 90.12 93 ILE A O 1
ATOM 740 N N . ARG A 1 94 ? -1.614 1.305 4.026 1.00 92.94 94 ARG A N 1
ATOM 741 C CA . ARG A 1 94 ? -1.669 0.716 5.377 1.00 92.94 94 ARG A CA 1
ATOM 742 C C . ARG A 1 94 ? -1.973 1.755 6.451 1.00 92.94 94 ARG A C 1
ATOM 744 O O . ARG A 1 94 ? -2.843 1.498 7.278 1.00 92.94 94 ARG A O 1
ATOM 751 N N . ILE A 1 95 ? -1.330 2.927 6.409 1.00 90.50 95 ILE A N 1
ATOM 752 C CA . ILE A 1 95 ? -1.614 4.036 7.338 1.00 90.50 95 ILE A CA 1
ATOM 753 C C . ILE A 1 95 ? -3.098 4.395 7.267 1.00 90.50 95 ILE A C 1
ATOM 755 O O . ILE A 1 95 ? -3.778 4.392 8.291 1.00 90.50 95 ILE A O 1
ATOM 759 N N . LEU A 1 96 ? -3.625 4.621 6.060 1.00 87.56 96 LEU A N 1
ATOM 760 C CA . LEU A 1 96 ? -5.043 4.931 5.866 1.00 87.56 96 LEU A CA 1
ATOM 761 C C . LEU A 1 96 ? -5.947 3.802 6.371 1.00 87.56 96 LEU A C 1
ATOM 763 O O . LEU A 1 96 ? -6.950 4.067 7.024 1.00 87.56 96 LEU A O 1
ATOM 767 N N . ALA A 1 97 ? -5.588 2.541 6.117 1.00 88.81 97 ALA A N 1
ATOM 768 C CA . ALA A 1 97 ? -6.357 1.390 6.570 1.00 88.81 97 ALA A CA 1
ATOM 769 C C . ALA A 1 97 ? -6.462 1.302 8.095 1.00 88.81 97 ALA A C 1
ATOM 771 O O . ALA A 1 97 ? -7.564 1.120 8.612 1.00 88.81 97 ALA A O 1
ATOM 772 N N . TYR A 1 98 ? -5.335 1.438 8.793 1.00 90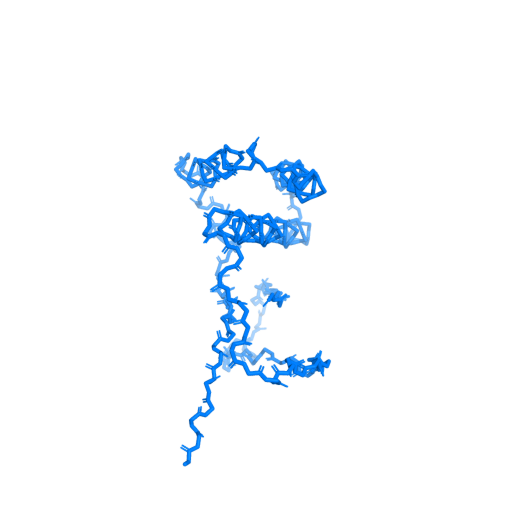.12 98 TYR A N 1
ATOM 773 C CA . TYR A 1 98 ? -5.299 1.418 10.251 1.00 90.12 98 TYR A CA 1
ATOM 774 C C . TYR A 1 98 ? -6.024 2.625 10.844 1.00 90.12 98 TYR A C 1
ATOM 776 O O . TYR A 1 98 ? -6.777 2.470 11.799 1.00 90.12 98 TYR A O 1
ATOM 784 N N . MET A 1 99 ? -5.878 3.803 10.238 1.00 84.31 99 MET A N 1
ATOM 785 C CA . MET A 1 99 ? -6.593 5.005 10.661 1.00 84.31 99 MET A CA 1
ATOM 786 C C . MET A 1 99 ? -8.108 4.878 10.498 1.00 84.31 99 MET A C 1
ATOM 788 O O . MET A 1 99 ? -8.845 5.226 11.416 1.00 84.31 99 MET A O 1
ATOM 792 N N . SER A 1 100 ? -8.591 4.357 9.366 1.00 85.25 100 SER A N 1
ATOM 793 C CA . SER A 1 100 ? -10.028 4.137 9.163 1.00 85.25 100 SER A CA 1
ATOM 794 C C . SER A 1 100 ? -10.606 3.167 10.193 1.00 85.25 100 SER A C 1
ATOM 796 O O . SER A 1 100 ? -11.701 3.396 10.700 1.00 85.25 100 SER A O 1
ATOM 798 N N . GLU A 1 101 ? -9.872 2.104 10.530 1.00 87.12 101 GLU A N 1
ATOM 799 C CA . GLU A 1 101 ? -10.312 1.152 11.552 1.00 87.12 101 GLU A CA 1
ATOM 800 C C . GLU A 1 101 ? -10.332 1.785 12.946 1.00 87.12 101 GLU A C 1
ATOM 802 O O . GLU A 1 101 ? -11.301 1.644 13.687 1.00 87.12 101 GLU A O 1
ATOM 807 N N . LEU A 1 102 ? -9.310 2.569 13.275 1.00 84.50 102 LEU A N 1
ATOM 808 C CA . LEU A 1 102 ? -9.238 3.300 14.532 1.00 84.50 102 LEU A CA 1
ATOM 809 C C . LEU A 1 102 ? -10.397 4.299 14.682 1.00 84.50 102 LEU A C 1
ATOM 811 O O . LEU A 1 102 ? -11.024 4.382 15.738 1.00 84.50 102 LEU A O 1
ATOM 815 N N . GLN A 1 103 ? -10.706 5.043 13.617 1.00 81.62 103 GLN A N 1
ATOM 816 C CA . GLN A 1 103 ? -11.845 5.960 13.581 1.00 81.62 103 GLN A CA 1
ATOM 817 C C . GLN A 1 103 ? -13.172 5.216 13.757 1.00 81.62 103 GLN A C 1
ATOM 819 O O . GLN A 1 103 ? -14.044 5.700 14.477 1.00 81.62 103 GLN A O 1
ATOM 824 N N . ARG A 1 104 ? -13.320 4.029 13.152 1.00 83.69 104 ARG A N 1
ATOM 825 C CA . ARG A 1 104 ? -14.503 3.173 13.314 1.00 83.69 104 ARG A CA 1
ATOM 826 C C . ARG A 1 104 ? -14.684 2.730 14.767 1.00 83.69 104 ARG A C 1
ATOM 828 O O . ARG A 1 104 ? -15.796 2.806 15.281 1.00 83.69 104 ARG A O 1
ATOM 835 N N . LEU A 1 105 ? -13.611 2.297 15.429 1.00 83.19 105 LEU A N 1
ATOM 836 C CA . LEU A 1 105 ? -13.645 1.888 16.837 1.00 83.19 105 LEU A CA 1
ATOM 837 C C . LEU A 1 105 ? -14.018 3.059 17.754 1.00 83.19 105 LEU A C 1
ATOM 839 O O . LEU A 1 105 ? -14.898 2.919 18.599 1.00 83.19 105 LEU A O 1
ATOM 843 N N . LYS A 1 106 ? -13.448 4.244 17.510 1.00 78.62 106 LYS A N 1
ATOM 844 C CA . LYS A 1 106 ? -13.800 5.470 18.238 1.00 78.62 106 LYS A CA 1
ATOM 845 C C . LYS A 1 106 ? -15.260 5.879 18.032 1.00 78.62 106 LYS A C 1
ATOM 847 O O . LYS A 1 106 ? -15.927 6.284 18.977 1.00 78.62 106 LYS A O 1
ATOM 852 N N . ALA A 1 107 ? -15.768 5.772 16.804 1.00 80.94 107 ALA A N 1
ATOM 853 C CA . ALA A 1 107 ? -17.167 6.067 16.512 1.00 80.94 107 ALA A CA 1
ATOM 854 C C . ALA A 1 107 ? -18.117 5.129 17.275 1.00 80.94 107 ALA A C 1
ATOM 856 O O . ALA A 1 107 ? -19.136 5.592 17.777 1.00 80.94 107 ALA A O 1
ATOM 857 N N . LEU A 1 108 ? -17.767 3.844 17.413 1.00 80.44 108 LEU A N 1
ATOM 858 C CA . LEU A 1 108 ? -18.537 2.887 18.215 1.00 80.44 108 LEU A CA 1
ATOM 859 C C . LEU A 1 108 ? -18.488 3.194 19.716 1.00 80.44 108 LEU A C 1
ATOM 861 O O . LEU A 1 108 ? -19.510 3.091 20.387 1.00 80.44 108 LEU A O 1
ATOM 865 N N . GLU A 1 109 ? -17.327 3.602 20.232 1.00 77.44 109 GLU A N 1
ATOM 866 C CA . GLU A 1 109 ? -17.184 4.016 21.632 1.00 77.44 109 GLU A CA 1
ATOM 867 C C . GLU A 1 109 ? -18.053 5.247 21.947 1.00 77.44 109 GLU A C 1
ATOM 869 O O . GLU A 1 109 ? -18.751 5.266 22.958 1.00 77.44 109 GLU A O 1
ATOM 874 N N . ILE A 1 110 ? -18.061 6.251 21.060 1.00 77.44 110 ILE A N 1
ATOM 875 C CA . ILE A 1 110 ? -18.808 7.507 21.250 1.00 77.44 110 ILE A CA 1
ATOM 876 C C . ILE A 1 110 ? -20.318 7.322 21.060 1.00 77.44 110 ILE A C 1
ATOM 878 O O . ILE A 1 110 ? -21.102 7.882 21.823 1.00 77.44 110 ILE A O 1
ATOM 882 N N . LEU A 1 111 ? -20.744 6.568 20.041 1.00 76.19 111 LEU A N 1
ATOM 883 C CA . LEU A 1 111 ? -22.168 6.371 19.735 1.00 76.19 111 LEU A CA 1
ATOM 884 C C . LEU A 1 111 ? -22.854 5.404 20.724 1.00 76.19 111 LEU A C 1
ATOM 886 O O . LEU A 1 111 ? -24.077 5.258 20.701 1.00 76.19 111 LEU A O 1
ATOM 890 N N . GLY A 1 112 ? -22.075 4.750 21.595 1.00 63.28 112 GLY A N 1
ATOM 891 C CA . GLY A 1 112 ? -22.530 3.659 22.449 1.00 63.28 112 GLY A CA 1
ATOM 892 C C . GLY A 1 112 ? -22.886 2.415 21.628 1.00 63.28 112 GLY A C 1
ATOM 893 O O . GLY A 1 112 ? -23.316 2.508 20.480 1.00 63.28 112 GLY A O 1
ATOM 894 N N . ASN A 1 113 ? -22.726 1.225 22.213 1.00 58.56 113 ASN A N 1
ATOM 895 C CA . ASN A 1 113 ? -23.084 -0.065 21.602 1.00 58.56 113 ASN A CA 1
ATOM 896 C C . ASN A 1 113 ? -24.613 -0.207 21.390 1.00 58.56 113 ASN A C 1
ATOM 898 O O . ASN A 1 113 ? -25.263 -1.037 22.016 1.00 58.56 113 ASN A O 1
ATOM 902 N N . SER A 1 114 ? -25.213 0.606 20.525 1.00 54.91 114 SER A N 1
ATOM 903 C CA . SER A 1 114 ? -26.664 0.715 20.330 1.00 54.91 114 SER A CA 1
ATOM 904 C C . SER A 1 114 ? -27.162 0.008 19.068 1.00 54.91 114 SER A C 1
ATOM 906 O O . SER A 1 114 ? -28.156 0.403 18.469 1.00 54.91 114 SER A O 1
ATOM 908 N N . ILE A 1 115 ? -26.499 -1.078 18.666 1.00 56.66 115 ILE A N 1
ATOM 909 C CA . ILE A 1 115 ? -27.056 -2.022 17.693 1.00 56.66 115 ILE A CA 1
ATOM 910 C C . ILE A 1 115 ? -26.851 -3.429 18.249 1.00 56.66 115 ILE A C 1
ATOM 912 O O . ILE A 1 115 ? -25.974 -4.179 17.827 1.00 56.66 115 ILE A O 1
ATOM 916 N N . SER A 1 116 ? -27.669 -3.774 19.243 1.00 54.84 116 SER A N 1
ATOM 917 C CA . SER A 1 116 ? -28.073 -5.169 19.390 1.00 54.84 116 SER A CA 1
ATOM 918 C C . SER A 1 116 ? -28.905 -5.487 18.147 1.00 54.84 116 SER A C 1
ATOM 920 O O . SER A 1 116 ? -29.847 -4.739 17.880 1.00 54.84 116 SER A O 1
ATOM 922 N N . PRO A 1 117 ? -28.580 -6.512 17.345 1.00 56.78 117 PRO A N 1
ATOM 923 C CA . PRO A 1 117 ? -29.487 -6.936 16.292 1.00 56.78 117 PRO A CA 1
ATOM 924 C C . PRO A 1 117 ? -30.802 -7.335 16.970 1.00 56.78 117 PRO A C 1
ATOM 926 O O . PRO A 1 117 ? -30.859 -8.309 17.718 1.00 56.78 117 PRO A O 1
ATOM 929 N N . GLU A 1 118 ? -31.850 -6.532 16.788 1.00 52.47 118 GLU A N 1
ATOM 930 C CA . GLU A 1 118 ? -33.201 -6.918 17.177 1.00 52.47 118 GLU A CA 1
ATOM 931 C C . GLU A 1 118 ? -33.607 -8.110 16.303 1.00 52.47 118 GLU A C 1
ATOM 933 O O . GLU A 1 118 ? -33.981 -7.968 15.140 1.00 52.47 118 GLU A O 1
ATOM 938 N N . GLY A 1 119 ? -33.446 -9.309 16.861 1.00 59.75 119 GLY A N 1
ATOM 939 C CA . GLY A 1 119 ? -33.795 -10.578 16.233 1.00 59.75 119 GLY A CA 1
ATOM 940 C C . GLY A 1 119 ? -32.684 -11.620 16.348 1.00 59.75 119 GLY A C 1
ATOM 941 O O . GLY A 1 119 ? -31.503 -11.313 16.222 1.00 59.75 119 GLY A O 1
ATOM 942 N N . ASN A 1 120 ? -33.073 -12.886 16.524 1.00 61.56 120 ASN A N 1
ATOM 943 C CA . ASN A 1 120 ? -32.197 -14.066 16.633 1.00 61.56 120 ASN A CA 1
ATOM 944 C C . ASN A 1 120 ? -31.348 -14.373 15.369 1.00 61.56 120 ASN A C 1
ATOM 946 O O . ASN A 1 120 ? -30.897 -15.503 15.187 1.00 61.56 120 ASN A O 1
ATOM 950 N N . GLN A 1 121 ? -31.142 -13.416 14.460 1.00 67.25 121 GLN A N 1
ATOM 951 C CA . GLN A 1 121 ? -30.299 -13.596 13.279 1.00 67.25 121 GLN A CA 1
ATOM 952 C C . GLN A 1 121 ? -28.844 -13.283 13.626 1.00 67.25 121 GLN A C 1
ATOM 954 O O . GLN A 1 121 ? -28.416 -12.132 13.663 1.00 67.25 121 GLN A O 1
ATOM 959 N N . LEU A 1 122 ? -28.073 -14.341 13.865 1.00 74.25 122 LEU A N 1
ATOM 960 C CA . LEU A 1 122 ? -26.622 -14.253 13.961 1.00 74.25 122 LEU A CA 1
ATOM 961 C C . LEU A 1 122 ? -26.036 -13.999 12.560 1.00 74.25 122 LEU A C 1
ATOM 963 O O . LEU A 1 122 ? -26.445 -14.667 11.604 1.00 74.25 122 LEU A O 1
ATOM 967 N N . PRO A 1 123 ? -25.081 -13.066 12.399 1.00 81.12 123 PRO A N 1
ATOM 968 C CA . PRO A 1 123 ? -24.396 -12.883 11.126 1.00 81.12 123 PRO A CA 1
ATOM 969 C C . PRO A 1 123 ? -23.674 -14.176 10.725 1.00 81.12 123 PRO A C 1
ATOM 971 O O . PRO A 1 123 ? -22.956 -14.771 11.530 1.00 81.12 123 PRO A O 1
ATOM 974 N N . CYS A 1 124 ? -23.848 -14.617 9.476 1.00 84.31 124 CYS A N 1
ATOM 975 C CA . CYS A 1 124 ? -23.122 -15.776 8.967 1.00 84.31 124 CYS A CA 1
ATOM 976 C C . CYS A 1 124 ? -21.658 -15.412 8.695 1.00 84.31 124 CYS A C 1
ATOM 978 O O . CYS A 1 124 ? -21.357 -14.393 8.066 1.00 84.31 124 CYS A O 1
ATOM 980 N N . THR A 1 125 ? -20.740 -16.266 9.135 1.00 89.94 125 THR A N 1
ATOM 981 C CA . THR A 1 125 ? -19.324 -16.164 8.792 1.00 89.94 125 THR A CA 1
ATOM 982 C C . THR A 1 125 ? -19.071 -16.875 7.464 1.00 89.94 125 THR A C 1
ATOM 984 O O . THR A 1 125 ? -19.612 -17.945 7.197 1.00 89.94 125 THR A O 1
ATOM 987 N N . ALA A 1 126 ? -18.261 -16.265 6.603 1.00 92.50 126 ALA A N 1
ATOM 988 C CA . ALA A 1 126 ? -17.848 -16.858 5.338 1.00 92.50 126 ALA A CA 1
ATOM 989 C C . ALA A 1 126 ? -16.400 -16.470 5.037 1.00 92.50 126 ALA A C 1
ATOM 991 O O . ALA A 1 126 ? -15.949 -15.383 5.401 1.00 92.50 126 ALA A O 1
ATOM 992 N N . GLN A 1 127 ? -15.683 -17.357 4.354 1.00 94.44 127 GLN A N 1
ATOM 993 C CA . GLN A 1 127 ? -14.349 -17.084 3.837 1.00 94.44 127 GLN A CA 1
ATOM 994 C C . GLN A 1 127 ? -14.451 -16.699 2.362 1.00 94.44 127 GLN A C 1
ATOM 996 O O . GLN A 1 127 ? -15.172 -17.333 1.595 1.00 94.44 127 GLN A O 1
ATOM 1001 N N . VAL A 1 128 ? -13.717 -15.661 1.964 1.00 94.00 128 VAL A N 1
ATOM 1002 C CA . VAL A 1 128 ? -13.654 -15.204 0.573 1.00 94.00 128 VAL A CA 1
ATOM 1003 C C . VAL A 1 128 ? -12.256 -15.478 0.033 1.00 94.00 128 VAL A C 1
ATOM 1005 O O . VAL A 1 128 ? -11.270 -15.019 0.607 1.00 94.00 128 VAL A O 1
ATOM 1008 N N . SER A 1 129 ? -12.171 -16.211 -1.076 1.00 95.25 129 SER A N 1
ATOM 1009 C CA . SER A 1 129 ? -10.945 -16.383 -1.858 1.00 95.25 129 SER A CA 1
ATOM 1010 C C . SER A 1 129 ? -11.023 -15.562 -3.140 1.00 95.25 129 SER A C 1
ATOM 1012 O O . SER A 1 129 ? -12.037 -15.598 -3.835 1.00 95.25 129 SER A O 1
ATOM 1014 N N . VAL A 1 130 ? -9.945 -14.856 -3.475 1.00 94.12 130 VAL A N 1
ATOM 1015 C CA . VAL A 1 130 ? -9.827 -14.098 -4.726 1.00 94.12 130 VAL A CA 1
ATOM 1016 C C . VAL A 1 130 ? -8.666 -14.677 -5.532 1.00 94.12 130 VAL A C 1
ATOM 1018 O O . VAL A 1 130 ? -7.520 -14.599 -5.095 1.00 94.12 130 VAL A O 1
ATOM 1021 N N . SER A 1 131 ? -8.963 -15.260 -6.693 1.00 94.44 131 SER A N 1
ATOM 1022 C CA . SER A 1 131 ? -7.985 -15.777 -7.661 1.00 94.44 131 SER A CA 1
ATOM 1023 C C . SER A 1 131 ? -8.184 -15.135 -9.039 1.00 94.44 131 SER A C 1
ATOM 1025 O O . SER A 1 131 ? -9.115 -14.357 -9.245 1.00 94.44 131 SER A O 1
ATOM 1027 N N . ASP A 1 132 ? -7.286 -15.445 -9.979 1.00 93.94 132 ASP A N 1
ATOM 1028 C CA . ASP A 1 132 ? -7.417 -15.103 -11.406 1.00 93.94 132 ASP A CA 1
ATOM 1029 C C . ASP A 1 132 ? -7.546 -13.601 -11.706 1.00 93.94 132 ASP A C 1
ATOM 1031 O O . ASP A 1 132 ? -8.232 -13.174 -12.642 1.00 93.94 132 ASP A O 1
ATOM 1035 N N . ILE A 1 133 ? -6.837 -12.780 -10.925 1.00 91.56 133 ILE A N 1
ATOM 1036 C CA . ILE A 1 133 ? -6.745 -11.337 -11.157 1.00 91.56 133 ILE A CA 1
ATOM 1037 C C . ILE A 1 133 ? -5.996 -11.099 -12.469 1.00 91.56 133 ILE A C 1
ATOM 1039 O O . ILE A 1 133 ? -4.796 -11.346 -12.579 1.00 91.56 133 ILE A O 1
ATOM 1043 N N . ARG A 1 134 ? -6.713 -10.583 -13.468 1.00 92.75 134 ARG A N 1
ATOM 1044 C CA . ARG A 1 134 ? -6.168 -10.218 -14.778 1.00 92.75 134 ARG A CA 1
ATOM 1045 C C . ARG A 1 134 ? -6.273 -8.716 -14.981 1.00 92.75 134 ARG A C 1
ATOM 1047 O O . ARG A 1 134 ? -7.311 -8.121 -14.707 1.00 92.75 134 ARG A O 1
ATOM 1054 N N . ILE A 1 135 ? -5.202 -8.119 -15.494 1.00 88.00 135 ILE A N 1
ATOM 1055 C CA . ILE A 1 135 ? -5.137 -6.695 -15.829 1.00 88.00 135 ILE A CA 1
ATOM 1056 C C . ILE A 1 135 ? -4.998 -6.599 -17.351 1.00 88.00 135 ILE A C 1
ATOM 1058 O O . ILE A 1 135 ? -3.877 -6.664 -17.857 1.00 88.00 135 ILE A O 1
ATOM 1062 N N . PRO A 1 136 ? -6.113 -6.528 -18.104 1.00 85.62 136 PRO A N 1
ATOM 1063 C CA . PRO A 1 136 ? -6.046 -6.415 -19.553 1.00 85.62 136 PRO A CA 1
ATOM 1064 C C . PRO A 1 136 ? -5.418 -5.069 -19.922 1.00 85.62 136 PRO A C 1
ATOM 1066 O O . PRO A 1 136 ? -5.925 -4.010 -19.551 1.00 85.62 136 PRO A O 1
ATOM 1069 N N . LEU A 1 137 ? -4.294 -5.110 -20.636 1.00 78.69 137 LEU A N 1
ATOM 1070 C CA . LEU A 1 137 ? -3.630 -3.912 -21.129 1.00 78.69 137 LEU A CA 1
ATOM 1071 C C . LEU A 1 137 ? -4.121 -3.628 -22.548 1.00 78.69 137 LEU A C 1
ATOM 1073 O O . LEU A 1 137 ? -4.029 -4.482 -23.426 1.00 78.69 137 LEU A O 1
ATOM 1077 N N . MET A 1 138 ? -4.636 -2.421 -22.778 1.00 70.12 138 MET A N 1
ATOM 1078 C CA . MET A 1 138 ? -4.986 -1.960 -24.122 1.00 70.12 138 MET A CA 1
ATOM 1079 C C . MET A 1 138 ? -3.712 -1.467 -24.804 1.00 70.12 138 MET A C 1
ATOM 1081 O O . MET A 1 138 ? -3.359 -0.293 -24.702 1.00 70.12 138 MET A O 1
ATOM 1085 N N . TRP A 1 139 ? -2.983 -2.374 -25.446 1.00 69.44 139 TRP A N 1
ATOM 1086 C CA . TRP A 1 139 ? -1.854 -2.001 -26.292 1.00 69.44 139 TRP A CA 1
ATOM 1087 C C . TRP A 1 139 ? -2.377 -1.680 -27.683 1.00 69.44 139 TRP A C 1
ATOM 1089 O O . TRP A 1 139 ? -3.200 -2.415 -28.226 1.00 69.44 139 TRP A O 1
ATOM 1099 N N . ARG A 1 140 ? -1.930 -0.566 -28.264 1.00 69.25 140 ARG A N 1
ATOM 1100 C CA . ARG A 1 140 ? -2.208 -0.316 -29.678 1.00 69.25 140 ARG A CA 1
ATOM 1101 C C . ARG A 1 140 ? -1.371 -1.286 -30.503 1.00 69.25 140 ARG A C 1
ATOM 1103 O O . ARG A 1 140 ? -0.230 -1.569 -30.141 1.00 69.25 140 ARG A O 1
ATOM 1110 N N . ASP A 1 141 ? -1.881 -1.726 -31.650 1.00 68.50 141 ASP A N 1
ATOM 1111 C CA . ASP A 1 141 ? -1.120 -2.596 -32.558 1.00 68.50 141 ASP A CA 1
ATOM 1112 C C . ASP A 1 141 ? 0.229 -1.972 -32.960 1.00 68.50 141 ASP A C 1
ATOM 1114 O O . ASP A 1 141 ? 1.209 -2.672 -33.196 1.00 68.50 141 ASP A O 1
ATOM 1118 N N . THR A 1 142 ? 0.322 -0.640 -32.975 1.00 67.88 142 THR A N 1
ATOM 1119 C CA . THR A 1 142 ? 1.581 0.088 -33.182 1.00 67.88 142 THR A CA 1
ATOM 1120 C C . THR A 1 142 ? 2.598 -0.130 -32.061 1.00 67.88 142 THR A C 1
ATOM 1122 O O . THR A 1 142 ? 3.784 -0.260 -32.351 1.00 67.88 142 THR A O 1
ATOM 1125 N N . ASP A 1 143 ? 2.146 -0.218 -30.811 1.00 67.50 143 ASP A N 1
ATOM 1126 C CA . ASP A 1 143 ? 2.997 -0.386 -29.627 1.00 67.50 143 ASP A CA 1
ATOM 1127 C C . ASP A 1 143 ? 3.430 -1.850 -29.450 1.00 67.50 143 ASP A C 1
ATOM 1129 O O . ASP A 1 143 ? 4.500 -2.117 -28.905 1.00 67.50 143 ASP A O 1
ATOM 1133 N N . HIS A 1 144 ? 2.617 -2.795 -29.937 1.00 65.50 144 HIS A N 1
ATOM 1134 C CA . HIS A 1 144 ? 2.900 -4.231 -29.891 1.00 65.50 144 HIS A CA 1
ATOM 1135 C C . HIS A 1 144 ? 3.711 -4.721 -31.106 1.00 65.50 144 HIS A C 1
ATOM 1137 O O . HIS A 1 144 ? 4.709 -5.415 -30.937 1.00 65.50 144 HIS A O 1
ATOM 1143 N N . PHE A 1 145 ? 3.329 -4.346 -32.334 1.00 63.31 145 PHE A N 1
ATOM 1144 C CA . PHE A 1 145 ? 3.907 -4.911 -33.565 1.00 63.31 145 PHE A CA 1
ATOM 1145 C C . PHE A 1 145 ? 4.974 -4.037 -34.239 1.00 63.31 145 PHE A C 1
ATOM 1147 O O . PHE A 1 145 ? 5.779 -4.556 -35.011 1.00 63.31 145 PHE A O 1
ATOM 1154 N N . LYS A 1 146 ? 5.008 -2.718 -33.99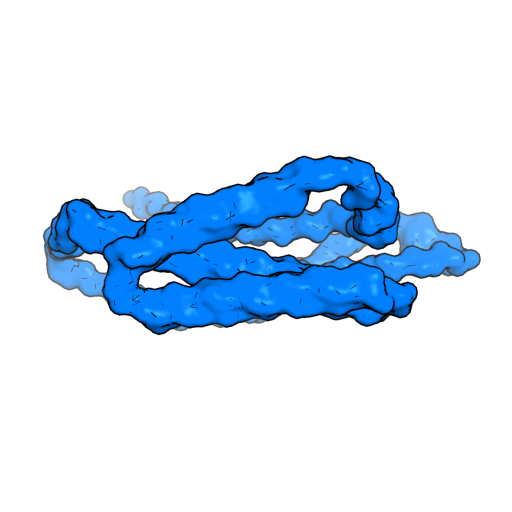4 1.00 59.47 146 LYS A N 1
ATOM 1155 C CA . LYS A 1 146 ? 5.960 -1.793 -34.656 1.00 59.47 146 LYS A CA 1
ATOM 1156 C C . LYS A 1 146 ? 7.060 -1.290 -33.732 1.00 59.47 146 LYS A C 1
ATOM 1158 O O . LYS A 1 146 ? 7.754 -0.327 -34.061 1.00 59.47 146 LYS A O 1
ATOM 1163 N N . ASN A 1 147 ? 7.238 -1.955 -32.601 1.00 56.88 147 ASN A N 1
ATOM 1164 C CA . ASN A 1 147 ? 8.133 -1.509 -31.558 1.00 56.88 147 ASN A CA 1
ATOM 1165 C C . ASN A 1 147 ? 9.602 -1.814 -31.904 1.00 56.88 147 ASN A C 1
ATOM 1167 O O . ASN A 1 147 ? 10.225 -2.728 -31.372 1.00 56.88 147 ASN A O 1
ATOM 1171 N N . LYS A 1 148 ? 10.165 -1.050 -32.848 1.00 58.28 148 LYS A N 1
ATOM 1172 C CA . LYS A 1 148 ? 11.587 -1.085 -33.225 1.00 58.28 148 LYS A CA 1
ATOM 1173 C C . LYS A 1 148 ? 12.453 -0.346 -32.189 1.00 58.28 148 LYS A C 1
ATOM 1175 O O . LYS A 1 148 ? 13.300 0.457 -32.564 1.00 58.28 148 LYS A O 1
ATOM 1180 N N . GLY A 1 149 ? 12.218 -0.589 -30.897 1.00 57.28 149 GLY A N 1
ATOM 1181 C CA . GLY A 1 149 ? 13.029 -0.039 -29.806 1.00 57.28 149 GLY A CA 1
ATOM 1182 C C . GLY A 1 149 ? 12.421 1.115 -29.001 1.00 57.28 149 GLY A C 1
ATOM 1183 O O . GLY A 1 149 ? 13.178 1.956 -28.529 1.00 57.28 149 GLY A O 1
ATOM 1184 N N . ASP A 1 150 ? 11.100 1.187 -28.793 1.00 59.69 150 ASP A N 1
ATOM 1185 C CA . ASP A 1 150 ? 10.555 2.042 -27.727 1.00 59.69 150 ASP A CA 1
ATOM 1186 C C . ASP A 1 150 ? 10.958 1.439 -26.369 1.00 59.69 150 ASP A C 1
ATOM 1188 O O . ASP A 1 150 ? 10.475 0.387 -25.950 1.00 59.69 150 ASP A O 1
ATOM 1192 N N . TYR A 1 151 ? 11.897 2.087 -25.679 1.00 65.19 151 TYR A N 1
ATOM 1193 C CA . TYR A 1 151 ? 12.482 1.634 -24.411 1.00 65.19 151 TYR A CA 1
ATOM 1194 C C . TYR A 1 151 ? 11.546 1.810 -23.199 1.00 65.19 151 TYR A C 1
ATOM 1196 O O . TYR A 1 151 ? 11.997 1.749 -22.048 1.00 65.19 151 TYR A O 1
ATOM 1204 N N . ARG A 1 152 ? 10.251 2.065 -23.417 1.00 72.25 152 ARG A N 1
ATOM 1205 C CA . ARG A 1 152 ? 9.290 2.328 -22.343 1.00 72.25 152 ARG A CA 1
ATOM 1206 C C . ARG A 1 152 ? 9.048 1.079 -21.508 1.00 72.25 152 ARG A C 1
ATOM 1208 O O . ARG A 1 152 ? 8.664 0.023 -22.001 1.00 72.25 152 ARG A O 1
ATOM 1215 N N . ARG A 1 153 ? 9.264 1.223 -20.203 1.00 75.25 153 ARG A N 1
ATOM 1216 C CA . ARG A 1 153 ? 9.027 0.178 -19.207 1.00 75.25 153 ARG A CA 1
ATOM 1217 C C . ARG A 1 153 ? 7.789 0.541 -18.409 1.00 75.25 153 ARG A C 1
ATOM 1219 O O . ARG A 1 153 ? 7.712 1.633 -17.852 1.00 75.25 153 ARG A O 1
ATOM 1226 N N . TYR A 1 154 ? 6.854 -0.395 -18.336 1.00 80.69 154 TYR A N 1
ATOM 1227 C CA . TYR A 1 154 ? 5.630 -0.262 -17.559 1.00 80.69 154 TYR A CA 1
ATOM 1228 C C . TYR A 1 154 ? 5.616 -1.312 -16.460 1.00 80.69 154 TYR A C 1
ATOM 1230 O O . TYR A 1 154 ? 6.090 -2.431 -16.644 1.00 80.69 154 TYR A O 1
ATOM 1238 N N . ALA A 1 155 ? 5.053 -0.945 -15.319 1.00 85.38 155 ALA A N 1
ATOM 1239 C CA . ALA A 1 155 ? 4.842 -1.843 -14.202 1.00 85.38 155 ALA A CA 1
ATOM 1240 C C . ALA A 1 155 ? 3.468 -1.559 -13.610 1.00 85.38 155 ALA A C 1
ATOM 1242 O O . ALA A 1 155 ? 3.042 -0.405 -13.535 1.00 85.38 155 ALA A O 1
ATOM 1243 N N . VAL A 1 156 ? 2.780 -2.621 -13.207 1.00 86.75 156 VAL A N 1
ATOM 1244 C CA . VAL A 1 156 ? 1.460 -2.535 -12.593 1.00 86.75 156 VAL A CA 1
ATOM 1245 C C . VAL A 1 156 ? 1.491 -3.319 -11.296 1.00 86.75 156 VAL A C 1
ATOM 1247 O O . VAL A 1 156 ? 2.017 -4.428 -11.239 1.00 86.75 156 VAL A O 1
ATOM 1250 N N . PHE A 1 157 ? 0.904 -2.736 -10.259 1.00 87.50 157 PHE A N 1
ATOM 1251 C CA . PHE A 1 157 ? 0.732 -3.374 -8.964 1.00 87.50 157 PHE A CA 1
ATOM 1252 C C . PHE A 1 157 ? -0.742 -3.322 -8.592 1.00 87.50 157 PHE A C 1
ATOM 1254 O O . PHE A 1 157 ? -1.437 -2.358 -8.912 1.00 87.50 157 PHE A O 1
ATOM 1261 N N . CYS A 1 158 ? -1.212 -4.357 -7.906 1.00 88.25 158 CYS A N 1
ATOM 1262 C CA . CYS A 1 158 ? -2.571 -4.427 -7.396 1.00 88.25 158 CYS A CA 1
ATOM 1263 C C . CYS A 1 158 ? -2.528 -4.446 -5.869 1.00 88.25 158 CYS A C 1
ATOM 1265 O O . CYS A 1 158 ? -1.725 -5.168 -5.278 1.00 88.25 158 CYS A O 1
ATOM 1267 N N . VAL A 1 159 ? -3.392 -3.653 -5.242 1.00 86.50 159 VAL A N 1
ATOM 1268 C CA . VAL A 1 159 ? -3.605 -3.668 -3.795 1.00 86.50 159 VAL A CA 1
ATOM 1269 C C . VAL A 1 159 ? -5.080 -3.943 -3.556 1.00 86.50 159 VAL A C 1
ATOM 1271 O O . VAL A 1 159 ? -5.935 -3.206 -4.045 1.00 86.50 159 VAL A O 1
ATOM 1274 N N . LEU A 1 160 ? -5.366 -5.017 -2.823 1.00 86.56 160 LEU A N 1
ATOM 1275 C CA . LEU A 1 160 ? -6.711 -5.389 -2.402 1.00 86.56 160 LEU A CA 1
ATOM 1276 C C . LEU A 1 160 ? -6.869 -4.988 -0.933 1.00 86.56 160 LEU A C 1
ATOM 1278 O O . LEU A 1 160 ? -5.986 -5.271 -0.122 1.00 86.56 160 LEU A O 1
ATOM 1282 N N . LYS A 1 161 ? -7.964 -4.301 -0.611 1.00 77.12 161 LYS A N 1
ATOM 1283 C CA . LYS A 1 161 ? -8.282 -3.781 0.720 1.00 77.12 161 LYS A CA 1
ATOM 1284 C C . LYS A 1 161 ? -9.760 -3.984 1.016 1.00 77.12 161 LYS A C 1
ATOM 1286 O O . LYS A 1 161 ? -10.556 -3.857 0.059 1.00 77.12 161 LYS A O 1
#

Organism: NCBI:txid1028688

Sequence (161 aa):
MHKLLTRRNSVSVKSTKLAEDARQSTNGDSCSILEDMNIFYLRQLASSVKDHVLQHKIDHEIKMREGIARLLMVSKHPAQILEVTKNLLSTNIRILAYMSELQRLKALEILGNSISPEGNQLPCTAQVSVSDIRIPLMWRDTDHFKNKGDYRRYAVFCVLK

Radius of gyration: 21.35 Å; chains: 1; bounding box: 57×40×59 Å